Protein AF-A0A1B5L4J4-F1 (afdb_monomer_lite)

Structure (mmCIF, N/CA/C/O backbone):
data_AF-A0A1B5L4J4-F1
#
_entry.id   AF-A0A1B5L4J4-F1
#
loop_
_atom_site.group_PDB
_atom_site.id
_atom_site.type_symbol
_atom_site.label_atom_id
_atom_site.label_alt_id
_atom_site.label_comp_id
_atom_site.label_asym_id
_atom_site.label_entity_id
_atom_site.label_seq_id
_atom_site.pdbx_PDB_ins_code
_atom_site.Cartn_x
_atom_site.Cartn_y
_atom_site.Cartn_z
_atom_site.occupancy
_atom_site.B_iso_or_equiv
_atom_site.auth_seq_id
_atom_site.auth_comp_id
_atom_site.auth_asym_id
_atom_site.auth_atom_id
_atom_site.pdbx_PDB_model_num
ATOM 1 N N . MET A 1 1 ? -21.476 -90.215 16.318 1.00 42.16 1 MET A N 1
ATOM 2 C CA . MET A 1 1 ? -20.199 -89.570 15.937 1.00 42.16 1 MET A CA 1
ATOM 3 C C . MET A 1 1 ? -20.435 -88.854 14.615 1.00 42.16 1 MET A C 1
ATOM 5 O O . MET A 1 1 ? -20.435 -89.495 13.577 1.00 42.16 1 MET A O 1
ATOM 9 N N . SER A 1 2 ? -20.778 -87.567 14.663 1.00 37.69 2 SER A N 1
ATOM 10 C CA . SER A 1 2 ? -21.176 -86.754 13.504 1.00 37.69 2 SER A CA 1
ATOM 11 C C . SER A 1 2 ? -20.216 -85.573 13.379 1.00 37.69 2 SER A C 1
ATOM 13 O O . SER A 1 2 ? -20.280 -84.641 14.179 1.00 37.69 2 SER A O 1
ATOM 15 N N . ALA A 1 3 ? -19.297 -85.641 12.416 1.00 38.50 3 ALA A N 1
ATOM 16 C CA . ALA A 1 3 ? -18.352 -84.570 12.122 1.00 38.50 3 ALA A CA 1
ATOM 17 C C . ALA A 1 3 ? -19.004 -83.561 11.162 1.00 38.50 3 ALA A C 1
ATOM 19 O O . ALA A 1 3 ? -19.401 -83.921 10.057 1.00 38.50 3 ALA A O 1
ATOM 20 N N . GLN A 1 4 ? -19.133 -82.307 11.598 1.00 39.34 4 GLN A N 1
ATOM 21 C CA . GLN A 1 4 ? -19.583 -81.193 10.765 1.00 39.34 4 GLN A CA 1
ATOM 22 C C . GLN A 1 4 ? -18.367 -80.533 10.103 1.00 39.34 4 GLN A C 1
ATOM 24 O O . GLN A 1 4 ? -17.463 -80.055 10.787 1.00 39.34 4 GLN A O 1
ATOM 29 N N . PHE A 1 5 ? -18.348 -80.519 8.771 1.00 34.91 5 PHE A N 1
ATOM 30 C CA . PHE A 1 5 ? -17.375 -79.793 7.955 1.00 34.91 5 PHE A CA 1
ATOM 31 C C . PHE A 1 5 ? -17.760 -78.308 7.905 1.00 34.91 5 PHE A C 1
ATOM 33 O O . PHE A 1 5 ? -18.831 -77.965 7.409 1.00 34.91 5 PHE A O 1
ATOM 40 N N . TRP A 1 6 ? -16.886 -77.424 8.388 1.00 39.19 6 TRP A N 1
ATOM 41 C CA . TRP A 1 6 ? -17.027 -75.975 8.231 1.00 39.19 6 TRP A CA 1
ATOM 42 C C . TRP A 1 6 ? -16.099 -75.490 7.114 1.00 39.19 6 TRP A C 1
ATOM 44 O O . TRP A 1 6 ? -14.878 -75.602 7.217 1.00 39.19 6 TRP A O 1
ATOM 54 N N . ILE A 1 7 ? -16.679 -74.934 6.049 1.00 43.56 7 ILE A N 1
ATOM 55 C CA . ILE A 1 7 ? -15.952 -74.234 4.984 1.00 43.56 7 ILE A CA 1
ATOM 56 C C . ILE A 1 7 ? -15.629 -72.824 5.497 1.00 43.56 7 ILE A C 1
ATOM 58 O O . ILE A 1 7 ? -16.526 -72.010 5.703 1.00 43.56 7 ILE A O 1
ATOM 62 N N . ARG A 1 8 ? -14.345 -72.524 5.716 1.00 47.09 8 ARG A N 1
ATOM 63 C CA . ARG A 1 8 ? -13.860 -71.157 5.954 1.00 47.09 8 ARG A CA 1
ATOM 64 C C . ARG A 1 8 ? -13.562 -70.498 4.606 1.00 47.09 8 ARG A C 1
ATOM 66 O O . ARG A 1 8 ? -12.566 -70.827 3.972 1.00 47.09 8 ARG A O 1
ATOM 73 N N . PHE A 1 9 ? -14.408 -69.561 4.185 1.00 43.81 9 PHE A N 1
ATOM 74 C CA . PHE A 1 9 ? -14.074 -68.616 3.118 1.00 43.81 9 PHE A CA 1
ATOM 75 C C . PHE A 1 9 ? -13.067 -67.587 3.659 1.00 43.81 9 PHE A C 1
ATOM 77 O O . PHE A 1 9 ? -13.357 -66.957 4.680 1.00 43.81 9 PHE A O 1
ATOM 84 N N . PRO A 1 10 ? -11.896 -67.382 3.028 1.00 50.22 10 PRO A N 1
ATOM 85 C CA . PRO A 1 10 ? -11.010 -66.297 3.408 1.00 50.22 10 PRO A CA 1
ATOM 86 C C . PRO A 1 10 ? -11.590 -64.991 2.858 1.00 50.22 10 PRO A C 1
ATOM 88 O O . PRO A 1 10 ? -11.620 -64.752 1.653 1.00 50.22 10 PRO A O 1
ATOM 91 N N . PHE A 1 11 ? -12.089 -64.149 3.757 1.00 50.41 11 PHE A N 1
ATOM 92 C CA . PHE A 1 11 ? -12.519 -62.794 3.440 1.00 50.41 11 PHE A CA 1
ATOM 93 C C . PHE A 1 11 ? -11.257 -61.939 3.227 1.00 50.41 11 PHE A C 1
ATOM 95 O O . PHE A 1 11 ? -10.633 -61.478 4.182 1.00 50.41 11 PHE A O 1
ATOM 102 N N . CYS A 1 12 ? -10.827 -61.785 1.972 1.00 46.03 12 CYS A N 1
ATOM 103 C CA . CYS A 1 12 ? -9.773 -60.843 1.594 1.00 46.03 12 CYS A CA 1
ATOM 104 C C . CYS A 1 12 ? -10.299 -59.410 1.762 1.00 46.03 12 CYS A C 1
ATOM 106 O O . CYS A 1 12 ? -10.894 -58.842 0.849 1.00 46.03 12 CYS A O 1
ATOM 108 N N . LEU A 1 13 ? -10.069 -58.812 2.932 1.00 52.75 13 LEU A N 1
ATOM 109 C CA . LEU A 1 13 ? -10.132 -57.362 3.107 1.00 52.75 13 LEU A CA 1
ATOM 110 C C . LEU A 1 13 ? -8.940 -56.742 2.368 1.00 52.75 13 LEU A C 1
ATOM 112 O O . LEU A 1 13 ? -7.873 -56.533 2.940 1.00 52.75 13 LEU A O 1
ATOM 116 N N . LEU A 1 14 ? -9.118 -56.466 1.077 1.00 55.53 14 LEU A N 1
ATOM 117 C CA . LEU A 1 14 ? -8.284 -55.510 0.354 1.00 55.53 14 LEU A CA 1
ATOM 118 C C . LEU A 1 14 ? -8.593 -54.123 0.924 1.00 55.53 14 LEU A C 1
ATOM 120 O O . LEU A 1 14 ? -9.489 -53.425 0.456 1.00 55.53 14 LEU A O 1
ATOM 124 N N . GLY A 1 15 ? -7.886 -53.752 1.990 1.00 56.22 15 GLY A N 1
ATOM 125 C CA . GLY A 1 15 ? -7.877 -52.387 2.490 1.00 56.22 15 GLY A CA 1
ATOM 126 C C . GLY A 1 15 ? -7.277 -51.481 1.423 1.00 56.22 15 GLY A C 1
ATOM 127 O O . GLY A 1 15 ? -6.061 -51.436 1.252 1.00 56.22 15 GLY A O 1
ATOM 128 N N . THR A 1 16 ? -8.123 -50.774 0.680 1.00 63.53 16 THR A N 1
ATOM 129 C CA . THR A 1 16 ? -7.697 -49.648 -0.146 1.00 63.53 16 THR A CA 1
ATOM 130 C C . THR A 1 16 ? -7.177 -48.561 0.788 1.00 63.53 16 THR A C 1
ATOM 132 O O . THR A 1 16 ? -7.956 -47.810 1.372 1.00 63.53 16 THR A O 1
ATOM 135 N N . PHE A 1 17 ? -5.858 -48.492 0.961 1.00 60.94 17 PHE A N 1
ATOM 136 C CA . PHE A 1 17 ? -5.206 -47.314 1.517 1.00 60.94 17 PHE A CA 1
ATOM 137 C C . PHE A 1 17 ? -5.331 -46.190 0.489 1.00 60.94 17 PHE A C 1
ATOM 139 O O . PHE A 1 17 ? -4.537 -46.085 -0.444 1.00 60.94 17 PHE A O 1
ATOM 146 N N . THR A 1 18 ? -6.361 -45.362 0.631 1.00 62.81 18 THR A N 1
ATOM 147 C CA . THR A 1 18 ? -6.438 -44.081 -0.065 1.00 62.81 18 THR A CA 1
ATOM 148 C C . THR A 1 18 ? -5.317 -43.209 0.495 1.00 62.81 18 THR A C 1
ATOM 150 O O . THR A 1 18 ? -5.437 -42.648 1.582 1.00 62.81 18 THR A O 1
ATOM 153 N N . PHE A 1 19 ? -4.189 -43.129 -0.213 1.00 60.47 19 PHE A N 1
ATOM 154 C CA . PHE A 1 19 ? -3.188 -42.102 0.048 1.00 60.47 19 PHE A CA 1
ATOM 155 C C . PHE A 1 19 ? -3.831 -40.754 -0.276 1.00 60.47 19 PHE A C 1
ATOM 157 O O . PHE A 1 19 ? -3.934 -40.357 -1.435 1.00 60.47 19 PHE A O 1
ATOM 164 N N . LEU A 1 20 ? -4.321 -40.067 0.755 1.00 63.88 20 LEU A N 1
ATOM 165 C CA . LEU A 1 20 ? -4.700 -38.669 0.650 1.00 63.88 20 LEU A CA 1
ATOM 166 C C . LEU A 1 20 ? -3.393 -37.881 0.505 1.00 63.88 20 LEU A C 1
ATOM 168 O O . LEU A 1 20 ? -2.719 -37.587 1.491 1.00 63.88 20 LEU A O 1
ATOM 172 N N . SER A 1 21 ? -2.978 -37.609 -0.730 1.00 61.44 21 SER A N 1
ATOM 173 C CA . SER A 1 21 ? -1.871 -36.693 -0.984 1.00 61.44 21 SER A CA 1
ATOM 174 C C . SER A 1 21 ? -2.306 -35.301 -0.536 1.00 61.44 21 SER A C 1
ATOM 176 O O . SER A 1 21 ? -3.019 -34.602 -1.253 1.00 61.44 21 SER A O 1
ATOM 178 N N . LEU A 1 22 ? -1.892 -34.900 0.667 1.00 57.88 22 LEU A N 1
ATOM 179 C CA . LEU A 1 22 ? -1.893 -33.497 1.057 1.00 57.88 22 LEU A CA 1
ATOM 180 C C . LEU A 1 22 ? -0.873 -32.790 0.160 1.00 57.88 22 LEU A C 1
ATOM 182 O O . LEU A 1 22 ? 0.330 -32.816 0.410 1.00 57.88 22 LEU A O 1
ATOM 186 N N . VAL A 1 23 ? -1.357 -32.202 -0.932 1.00 62.38 23 VAL A N 1
ATOM 187 C CA . VAL A 1 23 ? -0.591 -31.210 -1.681 1.00 62.38 23 VAL A CA 1
ATOM 188 C C . VAL A 1 23 ? -0.584 -29.950 -0.826 1.00 62.38 23 VAL A C 1
ATOM 190 O O . VAL A 1 23 ? -1.508 -29.143 -0.869 1.00 62.38 23 VAL A O 1
ATOM 193 N N . SER A 1 24 ? 0.446 -29.805 0.002 1.00 63.34 24 SER A N 1
ATOM 194 C CA . SER A 1 24 ? 0.752 -28.524 0.627 1.00 63.34 24 SER A CA 1
ATOM 195 C C . SER A 1 24 ? 1.240 -27.586 -0.472 1.00 63.34 24 SER A C 1
ATOM 197 O O . SER A 1 24 ? 2.219 -27.892 -1.154 1.00 63.34 24 SER A O 1
ATOM 199 N N . SER A 1 25 ? 0.555 -26.459 -0.669 1.00 62.16 25 SER A N 1
ATOM 200 C CA . SER A 1 25 ? 1.053 -25.380 -1.523 1.00 62.16 25 SER A CA 1
ATOM 201 C C . SER A 1 25 ? 2.408 -24.929 -0.978 1.00 62.16 25 SER A C 1
ATOM 203 O O . SER A 1 25 ? 2.458 -24.298 0.076 1.00 62.16 25 SER A O 1
ATOM 205 N N . GLN A 1 26 ? 3.504 -25.273 -1.655 1.00 67.94 26 GLN A N 1
ATOM 206 C CA . GLN A 1 26 ? 4.813 -24.726 -1.309 1.00 67.94 26 GLN A CA 1
ATOM 207 C C . GLN A 1 26 ? 4.843 -23.259 -1.735 1.00 67.94 26 GLN A C 1
ATOM 209 O O . GLN A 1 26 ? 4.438 -22.919 -2.849 1.00 67.94 26 GLN A O 1
ATOM 214 N N . SER A 1 27 ? 5.270 -22.383 -0.830 1.00 72.56 27 SER A N 1
ATOM 215 C CA . SER A 1 27 ? 5.535 -20.986 -1.158 1.00 72.56 27 SER A CA 1
ATOM 216 C C . SER A 1 27 ? 6.645 -20.898 -2.202 1.00 72.56 27 SER A C 1
ATOM 218 O O . SER A 1 27 ? 7.530 -21.753 -2.257 1.00 72.56 27 SER A O 1
ATOM 220 N N . TYR A 1 28 ? 6.594 -19.864 -3.038 1.00 83.62 28 TYR A N 1
ATOM 221 C CA . TYR A 1 28 ? 7.650 -19.608 -4.012 1.00 83.62 28 TYR A CA 1
ATOM 222 C C . TYR A 1 28 ? 8.995 -19.420 -3.290 1.00 83.62 28 TYR A C 1
ATOM 224 O O . TYR A 1 28 ? 9.067 -18.696 -2.297 1.00 83.62 28 TYR A O 1
ATOM 232 N N . ASP A 1 29 ? 10.056 -20.058 -3.784 1.00 86.31 29 ASP A N 1
ATOM 233 C CA . ASP A 1 29 ? 11.408 -19.838 -3.272 1.00 86.31 29 ASP A CA 1
ATOM 234 C C . ASP A 1 29 ? 11.958 -18.517 -3.823 1.00 86.31 29 ASP A C 1
ATOM 236 O O . ASP A 1 29 ? 12.378 -18.411 -4.976 1.00 86.31 29 ASP A O 1
ATOM 240 N N . PHE A 1 30 ? 11.933 -17.482 -2.986 1.00 83.12 30 PHE A N 1
ATOM 241 C CA . PHE A 1 30 ? 12.428 -16.151 -3.333 1.00 83.12 30 PHE A CA 1
ATOM 242 C C . PHE A 1 30 ? 13.963 -16.049 -3.318 1.00 83.12 30 PHE A C 1
ATOM 244 O O . PHE A 1 30 ? 14.506 -14.974 -3.586 1.00 83.12 30 PHE A O 1
ATOM 251 N N . GLY A 1 31 ? 14.674 -17.125 -2.958 1.00 83.50 31 GLY A N 1
ATOM 252 C CA . GLY A 1 31 ? 16.122 -17.123 -2.759 1.00 83.50 31 GLY A CA 1
ATOM 253 C C . GLY A 1 31 ? 16.574 -16.291 -1.552 1.00 83.50 31 GLY A C 1
ATOM 254 O O . GLY A 1 31 ? 17.746 -15.928 -1.464 1.00 83.50 31 GLY A O 1
ATOM 255 N N . ILE A 1 32 ? 15.643 -15.939 -0.656 1.00 79.06 32 ILE A N 1
ATOM 256 C CA . ILE A 1 32 ? 15.860 -15.239 0.618 1.00 79.06 32 ILE A CA 1
ATOM 257 C C . ILE A 1 32 ? 14.790 -15.590 1.644 1.00 79.06 32 ILE A C 1
ATOM 259 O O . ILE A 1 32 ? 13.679 -15.976 1.285 1.00 79.06 32 ILE A O 1
ATOM 263 N N . ASP A 1 33 ? 15.109 -15.338 2.916 1.00 79.50 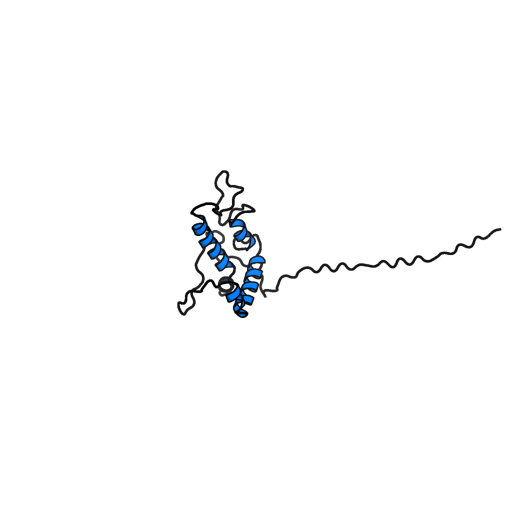33 ASP A N 1
ATOM 264 C CA . ASP A 1 33 ? 14.124 -15.256 3.992 1.00 79.50 33 ASP A CA 1
ATOM 265 C C . ASP A 1 33 ? 13.213 -14.030 3.785 1.00 79.50 33 ASP A C 1
ATOM 267 O O . ASP A 1 33 ? 13.469 -12.929 4.276 1.00 79.50 33 ASP A O 1
ATOM 271 N N . ALA A 1 34 ? 12.160 -14.222 2.988 1.00 78.00 34 ALA A N 1
ATOM 272 C CA . ALA A 1 34 ? 11.150 -13.203 2.728 1.00 78.00 34 ALA A CA 1
ATOM 273 C C . ALA A 1 34 ? 10.224 -12.957 3.938 1.00 78.00 34 ALA A C 1
ATOM 275 O O . ALA A 1 34 ? 9.588 -11.905 4.006 1.00 78.00 34 ALA A O 1
ATOM 276 N N . SER A 1 35 ? 10.170 -13.886 4.901 1.00 77.44 35 SER A N 1
ATOM 277 C CA . SER A 1 35 ? 9.405 -13.721 6.145 1.00 77.44 35 SER A CA 1
ATOM 278 C C . SER A 1 35 ? 10.001 -12.617 7.020 1.00 77.44 35 SER A C 1
ATOM 280 O O . SER A 1 35 ? 9.263 -11.766 7.510 1.00 77.44 35 SER A O 1
ATOM 282 N N . ASN A 1 36 ? 11.333 -12.542 7.115 1.00 70.19 36 ASN A N 1
ATOM 283 C CA . ASN A 1 36 ? 12.047 -11.538 7.911 1.00 70.19 36 ASN A CA 1
ATOM 284 C C . ASN A 1 36 ? 12.538 -10.329 7.095 1.00 70.19 36 ASN A C 1
ATOM 286 O O . ASN A 1 36 ? 13.635 -9.810 7.316 1.00 70.19 36 ASN A O 1
ATOM 290 N N . LEU A 1 37 ? 11.725 -9.818 6.164 1.00 67.75 37 LEU A N 1
ATOM 291 C CA . LEU A 1 37 ? 12.001 -8.551 5.469 1.00 67.75 37 LEU A CA 1
ATOM 292 C C . LEU A 1 37 ? 11.736 -7.343 6.388 1.00 67.75 37 LEU A C 1
ATOM 294 O O . LEU A 1 37 ? 10.835 -6.538 6.146 1.00 67.75 37 LEU A O 1
ATOM 298 N N . GLY A 1 38 ? 12.506 -7.232 7.469 1.00 61.66 38 GLY A N 1
ATOM 299 C CA . GLY A 1 38 ? 12.401 -6.156 8.450 1.00 61.66 38 GLY A CA 1
ATOM 300 C C . GLY A 1 38 ? 12.873 -4.797 7.924 1.00 61.66 38 GLY A C 1
ATOM 301 O O . GLY A 1 38 ? 13.667 -4.692 6.982 1.00 61.66 38 GLY A O 1
ATOM 302 N N . ARG A 1 39 ? 12.388 -3.730 8.565 1.00 62.06 39 ARG A N 1
ATOM 303 C CA . ARG A 1 39 ? 12.943 -2.379 8.425 1.00 62.06 39 ARG A CA 1
ATOM 304 C C . ARG A 1 39 ? 14.362 -2.374 9.013 1.00 62.06 39 ARG A C 1
ATOM 306 O O . ARG A 1 39 ? 14.561 -2.891 10.105 1.00 62.06 39 ARG A O 1
ATOM 313 N N . ARG A 1 40 ? 15.336 -1.805 8.292 1.00 58.78 40 ARG A N 1
ATOM 314 C CA . ARG A 1 40 ? 16.721 -1.645 8.784 1.00 58.78 40 ARG A CA 1
ATOM 315 C C . ARG A 1 40 ? 16.847 -0.566 9.870 1.00 58.78 40 ARG A C 1
ATOM 317 O O . ARG A 1 40 ? 17.796 -0.608 10.644 1.00 58.78 40 ARG A O 1
ATOM 324 N N . ASP A 1 41 ? 15.911 0.380 9.902 1.00 56.16 41 ASP A N 1
ATOM 325 C CA . ASP A 1 41 ? 15.904 1.505 10.840 1.00 56.16 41 ASP A CA 1
ATOM 326 C C . ASP A 1 41 ? 15.528 1.078 12.267 1.00 56.16 41 ASP A C 1
ATOM 328 O O . ASP A 1 41 ? 14.892 0.045 12.494 1.00 56.16 41 ASP A O 1
ATOM 332 N N . ASP A 1 42 ? 15.889 1.931 13.223 1.00 61.53 42 ASP A N 1
ATOM 333 C CA . ASP A 1 42 ? 15.595 1.826 14.647 1.00 61.53 42 ASP A CA 1
ATOM 334 C C . ASP A 1 42 ? 14.141 1.418 14.906 1.00 61.53 42 ASP A C 1
ATOM 336 O O . ASP A 1 42 ? 13.203 2.125 14.553 1.00 61.53 42 ASP A O 1
ATOM 340 N N . ALA A 1 43 ? 13.926 0.269 15.550 1.00 61.84 43 ALA A N 1
ATOM 341 C CA . ALA A 1 43 ? 12.591 -0.295 15.784 1.00 61.84 43 ALA A CA 1
ATOM 342 C C . ALA A 1 43 ? 11.614 0.662 16.512 1.00 61.84 43 ALA A C 1
ATOM 344 O O . ALA A 1 43 ? 10.407 0.446 16.469 1.00 61.84 43 ALA A O 1
ATOM 345 N N . GLY A 1 44 ? 12.126 1.724 17.148 1.00 66.31 44 GLY A N 1
ATOM 346 C CA . GLY A 1 44 ? 11.347 2.757 17.831 1.00 66.31 44 GLY A CA 1
ATOM 347 C C . GLY A 1 44 ? 10.979 3.995 17.000 1.00 66.31 44 GLY A C 1
ATOM 348 O O . GLY A 1 44 ? 10.118 4.752 17.445 1.00 66.31 44 GLY A O 1
ATOM 349 N N . ALA A 1 45 ? 11.578 4.239 15.825 1.00 79.75 45 ALA A N 1
ATOM 350 C CA . ALA A 1 45 ? 11.198 5.404 15.020 1.00 79.75 45 ALA A CA 1
ATOM 351 C C . ALA A 1 45 ? 9.845 5.211 14.330 1.00 79.75 45 ALA A C 1
ATOM 353 O O . ALA A 1 45 ? 9.539 4.108 13.866 1.00 79.75 45 ALA A O 1
ATOM 354 N N . PRO A 1 46 ? 9.078 6.291 14.114 1.00 83.94 46 PRO A N 1
ATOM 355 C CA . PRO A 1 46 ? 7.896 6.238 13.268 1.00 83.94 46 PRO A CA 1
ATOM 356 C C . PRO A 1 46 ? 8.222 5.746 11.852 1.00 83.94 46 PRO A C 1
ATOM 358 O O . PRO A 1 46 ? 9.221 6.133 11.245 1.00 83.94 46 PRO A O 1
ATOM 361 N N . ILE A 1 47 ? 7.359 4.903 11.297 1.00 87.06 47 ILE A N 1
ATOM 362 C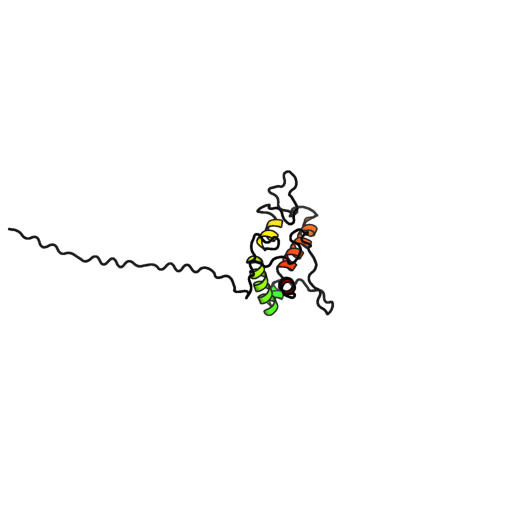 CA . ILE A 1 47 ? 7.378 4.530 9.883 1.00 87.06 47 ILE A CA 1
ATOM 363 C C . ILE A 1 47 ? 6.960 5.751 9.060 1.00 87.06 47 ILE A C 1
ATOM 365 O O . ILE A 1 47 ? 5.857 6.276 9.224 1.00 87.06 47 ILE A O 1
ATOM 369 N N . VAL A 1 48 ? 7.837 6.190 8.157 1.00 86.12 48 VAL A N 1
ATOM 370 C CA . VAL A 1 48 ? 7.596 7.332 7.269 1.00 86.12 48 VAL A CA 1
ATOM 371 C C . VAL A 1 48 ? 7.253 6.833 5.869 1.00 86.12 48 VAL A C 1
ATOM 373 O O . VAL A 1 48 ? 8.021 6.102 5.247 1.00 86.12 48 VAL A O 1
ATOM 376 N N . VAL A 1 49 ? 6.104 7.262 5.345 1.00 86.88 49 VAL A N 1
ATOM 377 C CA . VAL A 1 49 ? 5.697 6.963 3.966 1.00 86.88 49 VAL A CA 1
ATOM 378 C C . VAL A 1 49 ? 6.385 7.942 3.017 1.00 86.88 49 VAL A C 1
ATOM 380 O O . VAL A 1 49 ? 5.992 9.103 2.907 1.00 86.88 49 VAL A O 1
ATOM 383 N N . GLY A 1 50 ? 7.444 7.474 2.358 1.00 82.56 50 GLY A N 1
ATOM 384 C CA . GLY A 1 50 ? 8.227 8.246 1.395 1.00 82.56 50 GLY A CA 1
ATOM 385 C C . GLY A 1 50 ? 7.795 8.061 -0.062 1.00 82.56 50 GLY A C 1
ATOM 386 O O . GLY A 1 50 ? 6.834 7.362 -0.381 1.00 82.56 50 GLY A O 1
ATOM 387 N N . ARG A 1 51 ? 8.549 8.690 -0.970 1.00 78.50 51 ARG A N 1
ATOM 388 C CA . ARG A 1 51 ? 8.444 8.457 -2.420 1.00 78.50 51 ARG A CA 1
ATOM 389 C C . ARG A 1 51 ? 9.300 7.263 -2.844 1.00 78.50 51 ARG A C 1
ATOM 391 O O . ARG A 1 51 ? 10.334 7.000 -2.232 1.00 78.50 51 ARG A O 1
ATOM 398 N N . LEU A 1 52 ? 8.935 6.626 -3.956 1.00 80.31 52 LEU A N 1
ATOM 399 C CA . LEU A 1 52 ? 9.832 5.694 -4.637 1.00 80.31 52 LEU A CA 1
ATOM 400 C C . LEU A 1 52 ? 11.115 6.402 -5.123 1.00 80.31 52 LEU A C 1
ATOM 402 O O . LEU A 1 52 ? 11.073 7.601 -5.430 1.00 80.31 52 LEU A O 1
ATOM 406 N N . PRO A 1 53 ? 12.247 5.678 -5.232 1.00 77.31 53 PRO A N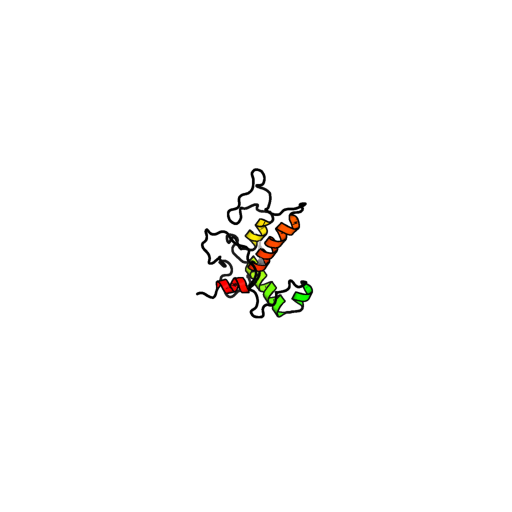 1
ATOM 407 C CA . PRO A 1 53 ? 13.465 6.205 -5.836 1.00 77.31 53 PRO A CA 1
ATOM 408 C C . PRO A 1 53 ? 13.198 6.723 -7.253 1.00 77.31 53 PRO A C 1
ATOM 410 O O . PRO A 1 53 ? 12.520 6.070 -8.047 1.00 77.31 53 PRO A O 1
ATOM 413 N N . VAL A 1 54 ? 13.734 7.901 -7.569 1.00 80.31 54 VAL A N 1
ATOM 414 C CA . VAL A 1 54 ? 13.614 8.489 -8.908 1.00 80.31 54 VAL A CA 1
ATOM 415 C C . VAL A 1 54 ? 14.722 7.903 -9.789 1.00 80.31 54 VAL A C 1
ATOM 417 O O . VAL A 1 54 ? 15.877 7.889 -9.358 1.00 80.31 54 VAL A O 1
ATOM 420 N N . PRO A 1 55 ? 14.408 7.423 -11.004 1.00 80.75 55 PRO A N 1
ATOM 421 C CA . PRO A 1 55 ? 15.420 7.005 -11.966 1.00 80.75 55 PRO A CA 1
ATOM 422 C C . PRO A 1 55 ? 16.460 8.107 -12.230 1.00 80.75 55 PRO A C 1
ATOM 424 O O . PRO A 1 55 ? 16.137 9.295 -12.234 1.00 80.75 55 PRO A O 1
ATOM 427 N N . SER A 1 56 ? 17.706 7.722 -12.517 1.00 84.88 56 SER A N 1
ATOM 428 C CA . SER A 1 56 ? 18.819 8.660 -12.760 1.00 84.88 56 SER A CA 1
ATOM 429 C C . SER A 1 56 ? 18.575 9.635 -13.918 1.00 84.88 56 SER A C 1
ATOM 431 O O . SER A 1 56 ? 19.150 10.718 -13.947 1.00 84.88 56 SER A O 1
ATOM 433 N N . ASN A 1 57 ? 17.696 9.275 -14.854 1.00 87.31 57 ASN A N 1
ATOM 434 C CA . ASN A 1 57 ? 17.300 10.113 -15.984 1.00 87.31 57 ASN A CA 1
ATOM 435 C C . ASN A 1 57 ? 16.250 11.189 -15.630 1.00 87.31 57 ASN A C 1
ATOM 437 O O . ASN A 1 57 ? 15.779 11.887 -16.524 1.00 87.31 57 ASN A O 1
ATOM 441 N N . GLY A 1 58 ? 15.842 11.302 -14.361 1.00 83.94 58 GLY A N 1
ATOM 442 C CA . GLY A 1 58 ? 14.876 12.300 -13.894 1.00 83.94 58 GLY A CA 1
ATOM 443 C C . GLY A 1 58 ? 13.429 12.054 -14.331 1.00 83.94 58 GLY A C 1
ATOM 444 O O . GLY A 1 58 ? 12.566 12.890 -14.066 1.00 83.94 58 GLY A O 1
ATOM 445 N N . SER A 1 59 ? 13.138 10.927 -14.988 1.00 86.62 59 SER A N 1
ATOM 446 C CA . SER A 1 59 ? 11.769 10.571 -15.365 1.00 86.62 59 SER A CA 1
ATOM 447 C C . SER A 1 59 ? 10.916 10.250 -14.136 1.00 86.62 59 SER A C 1
ATOM 449 O O . SER A 1 59 ? 11.403 9.720 -13.138 1.00 86.62 59 SER A O 1
ATOM 451 N N . LEU A 1 60 ? 9.621 10.563 -14.207 1.00 83.25 60 LEU A N 1
ATOM 452 C CA . LEU A 1 60 ? 8.657 10.174 -13.181 1.00 83.25 60 LEU A CA 1
ATOM 453 C C . LEU A 1 60 ? 8.014 8.838 -13.577 1.00 83.25 60 LEU A C 1
ATOM 455 O O . LEU A 1 60 ? 7.388 8.769 -14.639 1.00 83.25 60 LEU A O 1
ATOM 459 N N . PRO A 1 61 ? 8.133 7.781 -12.752 1.00 84.25 61 PRO A N 1
ATOM 460 C CA . PRO A 1 61 ? 7.455 6.520 -13.014 1.00 84.25 61 PRO A CA 1
ATOM 461 C C . PRO A 1 61 ? 5.938 6.712 -13.098 1.00 84.25 61 PRO A C 1
ATOM 463 O O . PRO A 1 61 ? 5.327 7.342 -12.234 1.00 84.25 61 PRO A O 1
ATOM 466 N N . LEU A 1 62 ? 5.324 6.146 -14.137 1.00 89.19 62 LEU A N 1
ATOM 467 C CA . LEU A 1 62 ? 3.878 6.202 -14.332 1.00 89.19 62 LEU A CA 1
ATOM 468 C C . LEU A 1 62 ? 3.184 5.000 -13.682 1.00 89.19 62 LEU A C 1
ATOM 470 O O . LEU A 1 62 ? 3.616 3.847 -13.833 1.00 89.19 62 LEU A O 1
ATOM 474 N N . ARG A 1 63 ? 2.049 5.277 -13.030 1.00 91.75 63 ARG A N 1
ATOM 475 C CA . ARG A 1 63 ? 1.061 4.265 -12.639 1.00 91.75 63 ARG A CA 1
ATOM 476 C C . ARG A 1 63 ? 0.264 3.875 -13.876 1.00 91.75 63 ARG A C 1
ATOM 478 O O . ARG A 1 63 ? -0.652 4.589 -14.277 1.00 91.75 63 ARG A O 1
ATOM 485 N N . LEU A 1 64 ? 0.685 2.787 -14.513 1.00 94.12 64 LEU A N 1
ATOM 486 C CA . LEU A 1 64 ? 0.030 2.269 -15.708 1.00 94.12 64 LEU A CA 1
ATOM 487 C C . LEU A 1 64 ? -1.322 1.649 -15.366 1.00 94.12 64 LEU A C 1
ATOM 489 O O . LEU A 1 64 ? -1.551 1.175 -14.252 1.00 94.12 64 LEU A O 1
ATOM 493 N N . GLU A 1 65 ? -2.194 1.598 -16.365 1.00 96.25 65 GLU A N 1
ATOM 494 C CA . GLU A 1 65 ? -3.352 0.720 -16.314 1.00 96.25 65 GLU A CA 1
ATOM 495 C C . GLU A 1 65 ? -2.880 -0.750 -16.265 1.00 96.25 65 GLU A C 1
ATOM 497 O O . GLU A 1 65 ? -1.863 -1.116 -16.855 1.00 96.25 65 GLU A O 1
ATOM 502 N N . VAL A 1 66 ? -3.578 -1.604 -15.510 1.00 95.56 66 VAL A N 1
ATOM 503 C CA . VAL A 1 66 ? -3.084 -2.954 -15.182 1.00 95.56 66 VAL A CA 1
ATOM 504 C C . VAL A 1 66 ? -2.947 -3.877 -16.400 1.00 95.56 66 VAL A C 1
ATOM 506 O O . VAL A 1 66 ? -2.018 -4.680 -16.445 1.00 95.56 66 VAL A O 1
ATOM 509 N N . ARG A 1 67 ? -3.819 -3.764 -17.412 1.00 97.06 67 ARG A N 1
ATOM 510 C CA . ARG A 1 67 ? -3.708 -4.532 -18.663 1.00 97.06 67 ARG A CA 1
ATOM 511 C C . ARG A 1 67 ? -2.536 -4.027 -19.499 1.00 97.06 67 ARG A C 1
ATOM 513 O O . ARG A 1 67 ? -1.789 -4.855 -19.998 1.00 97.06 67 ARG A O 1
ATOM 520 N N . GLN A 1 68 ? -2.303 -2.715 -19.550 1.00 97.19 68 GLN A N 1
ATOM 521 C CA . GLN A 1 68 ? -1.096 -2.156 -20.174 1.00 97.19 68 GLN A CA 1
ATOM 522 C C . GLN A 1 68 ? 0.184 -2.632 -19.474 1.00 97.19 68 GLN A C 1
ATOM 524 O O . GLN A 1 68 ? 1.163 -2.958 -20.135 1.00 97.19 68 GLN A O 1
ATOM 529 N N . MET A 1 69 ? 0.185 -2.700 -18.138 1.00 95.12 69 MET A N 1
ATOM 530 C CA . MET A 1 69 ? 1.320 -3.234 -17.378 1.00 95.12 69 MET A CA 1
ATOM 531 C C . MET A 1 69 ? 1.556 -4.719 -17.666 1.00 95.12 69 MET A C 1
ATOM 533 O O . MET A 1 69 ? 2.703 -5.137 -17.765 1.00 95.12 69 MET A O 1
ATOM 537 N N . ARG A 1 70 ? 0.482 -5.504 -17.795 1.00 96.31 70 ARG A N 1
ATOM 538 C CA . ARG A 1 70 ? 0.537 -6.937 -18.106 1.00 96.31 70 ARG A CA 1
ATOM 539 C C . ARG A 1 70 ? 1.137 -7.220 -19.484 1.00 96.31 70 ARG A C 1
ATOM 541 O O . ARG A 1 70 ? 1.775 -8.254 -19.660 1.00 96.31 70 ARG A O 1
ATOM 548 N N . ASP A 1 71 ? 0.925 -6.330 -20.449 1.00 97.44 71 ASP A N 1
ATOM 549 C CA . ASP A 1 71 ? 1.447 -6.503 -21.807 1.00 97.44 71 ASP A CA 1
ATOM 550 C C . ASP A 1 71 ? 2.994 -6.410 -21.849 1.00 97.44 71 ASP A C 1
ATOM 552 O O . ASP A 1 71 ? 3.625 -6.981 -22.739 1.00 97.44 71 ASP A O 1
ATOM 556 N N . ASP A 1 72 ? 3.623 -5.783 -20.844 1.00 96.19 72 ASP A N 1
ATOM 557 C CA . ASP A 1 72 ? 5.057 -5.915 -20.552 1.00 96.19 72 ASP A CA 1
ATOM 558 C C . ASP A 1 72 ? 5.294 -7.118 -19.625 1.00 96.19 72 ASP A C 1
ATOM 560 O O . ASP A 1 72 ? 5.153 -7.040 -18.401 1.00 96.19 72 ASP A O 1
ATOM 564 N N . ARG A 1 73 ? 5.690 -8.250 -20.219 1.00 95.81 73 ARG A N 1
ATOM 565 C CA . ARG A 1 73 ? 5.883 -9.514 -19.496 1.00 95.81 73 ARG A CA 1
ATOM 566 C C . ARG A 1 73 ? 6.892 -9.403 -18.350 1.00 95.81 73 ARG A C 1
ATOM 568 O O . ARG A 1 73 ? 6.670 -9.979 -17.293 1.00 95.81 73 ARG A O 1
ATOM 575 N N . TYR A 1 74 ? 7.974 -8.650 -18.536 1.00 93.50 74 TYR A N 1
ATOM 576 C CA . TYR A 1 74 ? 9.000 -8.511 -17.505 1.00 93.50 74 TYR A CA 1
ATOM 577 C C . TYR A 1 74 ? 8.467 -7.725 -16.305 1.00 93.50 74 TYR A C 1
ATOM 579 O O . TYR A 1 74 ? 8.616 -8.145 -15.156 1.00 93.50 74 TYR A O 1
ATOM 587 N N . ARG A 1 75 ? 7.787 -6.603 -16.566 1.00 91.38 75 ARG A N 1
ATOM 588 C CA . ARG A 1 75 ? 7.162 -5.802 -15.508 1.00 91.38 75 ARG A CA 1
ATOM 589 C C . ARG A 1 75 ? 6.055 -6.572 -14.789 1.00 91.38 75 ARG A C 1
ATOM 591 O O . ARG A 1 75 ? 5.931 -6.447 -13.572 1.00 91.38 75 ARG A O 1
ATOM 598 N N . TRP A 1 76 ? 5.275 -7.363 -15.521 1.00 94.62 76 TRP A N 1
ATOM 599 C CA . TRP A 1 76 ? 4.228 -8.206 -14.955 1.00 94.62 76 TRP A CA 1
ATOM 600 C C . TRP A 1 76 ? 4.788 -9.289 -14.030 1.00 94.62 76 TRP A C 1
ATOM 602 O O . TRP A 1 76 ? 4.341 -9.401 -12.889 1.00 94.62 76 TRP A O 1
ATOM 612 N N . ASP A 1 77 ? 5.799 -10.031 -14.482 1.00 93.88 77 ASP A N 1
ATOM 613 C CA . ASP A 1 77 ? 6.420 -11.100 -13.695 1.00 93.88 77 ASP A CA 1
ATOM 614 C C . ASP A 1 77 ? 7.036 -10.539 -12.400 1.00 93.88 77 ASP A C 1
ATOM 616 O O . ASP A 1 77 ? 6.824 -11.091 -11.319 1.00 93.88 77 ASP A O 1
ATOM 620 N N . LEU A 1 78 ? 7.707 -9.381 -12.472 1.00 91.12 78 LEU A N 1
ATOM 621 C CA . LEU A 1 78 ? 8.223 -8.685 -11.287 1.00 91.12 78 LEU A CA 1
ATOM 622 C C . LEU A 1 78 ? 7.121 -8.210 -10.337 1.00 91.12 78 LEU A C 1
ATOM 624 O O . LEU A 1 78 ? 7.296 -8.285 -9.121 1.00 91.12 78 LEU A O 1
ATOM 628 N N . PHE A 1 79 ? 6.003 -7.712 -10.868 1.00 91.50 79 PHE A N 1
ATOM 629 C CA . PHE A 1 79 ? 4.867 -7.293 -10.051 1.00 91.50 79 PHE A CA 1
ATOM 630 C C . PHE A 1 79 ? 4.274 -8.475 -9.276 1.00 91.50 79 PHE A C 1
ATOM 632 O O . PHE A 1 79 ? 4.081 -8.371 -8.066 1.00 91.50 79 PHE A O 1
ATOM 639 N N . ILE A 1 80 ? 4.041 -9.609 -9.944 1.00 93.00 80 ILE A N 1
ATOM 640 C CA . ILE A 1 80 ? 3.523 -10.821 -9.297 1.00 93.00 80 ILE A CA 1
ATOM 641 C C . ILE A 1 80 ? 4.513 -11.352 -8.257 1.00 93.00 80 ILE A C 1
ATOM 643 O O . ILE A 1 80 ? 4.105 -11.679 -7.142 1.00 93.00 80 ILE A O 1
ATOM 647 N N . LEU A 1 81 ? 5.807 -11.395 -8.586 1.00 90.88 81 LEU A N 1
ATOM 648 C CA . LEU A 1 81 ? 6.838 -11.870 -7.667 1.00 90.88 81 LEU A CA 1
ATOM 649 C C . LEU A 1 81 ? 6.924 -10.994 -6.411 1.00 90.88 81 LEU A C 1
ATOM 651 O O . LEU A 1 81 ? 6.897 -11.513 -5.298 1.00 90.88 81 LEU A O 1
ATOM 655 N N . ALA A 1 82 ? 6.973 -9.670 -6.571 1.00 89.31 82 ALA A N 1
ATOM 656 C CA . ALA A 1 82 ? 7.068 -8.757 -5.437 1.00 89.31 82 ALA A CA 1
ATOM 657 C C . ALA A 1 82 ? 5.794 -8.726 -4.586 1.00 89.31 82 ALA A C 1
ATOM 659 O O . ALA A 1 82 ? 5.889 -8.641 -3.362 1.00 89.31 82 ALA A O 1
ATOM 660 N N . LEU A 1 83 ? 4.614 -8.838 -5.207 1.00 91.56 83 LEU A N 1
ATOM 661 C CA . LEU A 1 83 ? 3.351 -8.963 -4.483 1.00 91.56 83 LEU A CA 1
ATOM 662 C C . LEU A 1 83 ? 3.302 -10.264 -3.670 1.00 91.56 83 LEU A C 1
ATOM 664 O O . LEU A 1 83 ? 2.916 -10.234 -2.505 1.00 91.56 83 LEU A O 1
ATOM 668 N N . SER A 1 84 ? 3.753 -11.377 -4.257 1.00 91.81 84 SER A N 1
ATOM 669 C CA . SER A 1 84 ? 3.871 -12.669 -3.571 1.00 91.81 84 SER A CA 1
ATOM 670 C C . SER A 1 84 ? 4.813 -12.579 -2.364 1.00 91.81 84 SER A C 1
ATOM 672 O O . SER A 1 84 ? 4.444 -12.977 -1.262 1.00 91.81 84 SER A O 1
ATOM 674 N N . MET A 1 85 ? 5.985 -11.953 -2.524 1.00 89.44 85 MET A N 1
ATOM 675 C CA . MET A 1 85 ? 6.916 -11.692 -1.415 1.00 89.44 85 MET A CA 1
ATOM 676 C C . MET A 1 85 ? 6.295 -10.829 -0.316 1.00 89.44 85 MET A C 1
ATOM 678 O O . MET A 1 85 ? 6.455 -11.114 0.866 1.00 89.44 85 MET A O 1
ATOM 682 N N . PHE A 1 86 ? 5.590 -9.764 -0.698 1.00 90.06 86 PHE A N 1
ATOM 683 C CA . PHE A 1 86 ? 4.949 -8.844 0.239 1.00 90.06 86 PHE A CA 1
ATOM 684 C C . PHE A 1 86 ? 3.848 -9.536 1.060 1.00 90.06 86 PHE A C 1
ATOM 686 O O . PHE A 1 86 ? 3.716 -9.273 2.255 1.00 90.06 86 PHE A O 1
ATOM 693 N N . GLN A 1 87 ? 3.103 -10.457 0.442 1.00 91.50 87 GLN A N 1
ATOM 694 C CA . GLN A 1 87 ? 2.093 -11.290 1.103 1.00 91.50 87 GLN A CA 1
ATOM 695 C C . GLN A 1 87 ? 2.686 -12.405 1.971 1.00 91.50 87 GLN A C 1
ATOM 697 O O . GLN A 1 87 ? 2.043 -12.818 2.930 1.00 91.50 87 GLN A O 1
ATOM 702 N N . TYR A 1 88 ? 3.890 -12.882 1.647 1.00 90.31 88 TYR A N 1
ATOM 703 C CA . TYR A 1 88 ? 4.595 -13.919 2.406 1.00 90.31 88 TYR A CA 1
ATOM 704 C C . TYR A 1 88 ? 5.260 -13.397 3.692 1.00 90.31 88 TYR A C 1
ATOM 706 O O . TYR A 1 88 ? 5.595 -14.185 4.572 1.00 90.31 88 TYR A O 1
ATOM 714 N N . ALA A 1 89 ? 5.475 -12.083 3.801 1.00 87.75 89 ALA A N 1
ATOM 715 C CA . ALA A 1 89 ? 6.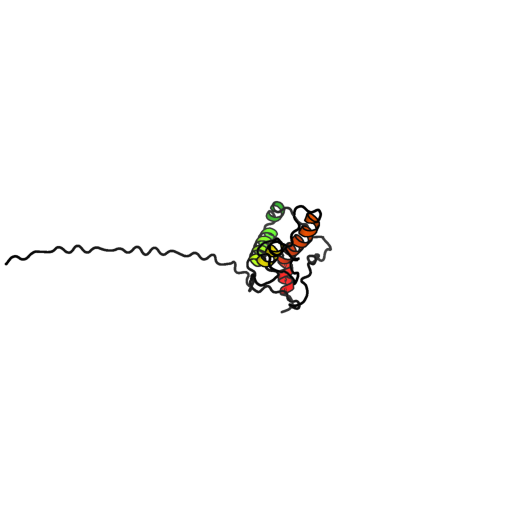097 -11.473 4.971 1.00 87.75 89 ALA A CA 1
ATOM 716 C C . ALA A 1 89 ? 5.358 -11.825 6.277 1.00 87.75 89 ALA A C 1
ATOM 718 O O . ALA A 1 89 ? 4.129 -11.903 6.307 1.00 87.75 89 ALA A O 1
ATOM 719 N N . ASP A 1 90 ? 6.130 -11.985 7.352 1.00 89.00 90 ASP A N 1
ATOM 720 C CA . ASP A 1 90 ? 5.638 -12.297 8.694 1.00 89.00 90 ASP A CA 1
ATOM 721 C C . ASP A 1 90 ? 4.594 -11.263 9.168 1.00 89.00 90 ASP A C 1
ATOM 723 O O . ASP A 1 90 ? 4.745 -10.061 8.932 1.00 89.00 90 ASP A O 1
ATOM 727 N N . GLN A 1 91 ? 3.503 -11.713 9.795 1.00 91.69 91 GLN A N 1
ATOM 728 C CA . GLN A 1 91 ? 2.367 -10.842 10.121 1.00 91.69 91 GLN A CA 1
ATOM 729 C C . GLN A 1 91 ? 2.680 -9.886 11.274 1.00 91.69 91 GLN A C 1
ATOM 731 O O . GLN A 1 91 ? 2.001 -8.873 11.433 1.00 91.69 91 GLN A O 1
ATOM 736 N N . GLU A 1 92 ? 3.698 -10.176 12.073 1.00 88.81 92 GLU A N 1
ATOM 737 C CA . GLU A 1 92 ? 4.184 -9.367 13.175 1.00 88.81 92 GLU A CA 1
ATOM 738 C C . GLU A 1 92 ? 5.052 -8.210 12.657 1.00 88.81 92 GLU A C 1
ATOM 740 O O . GLU A 1 92 ? 5.217 -7.197 13.340 1.00 88.81 92 GLU A O 1
ATOM 745 N N . ASN A 1 93 ? 5.543 -8.294 11.415 1.00 87.88 93 ASN A N 1
ATOM 746 C CA . AS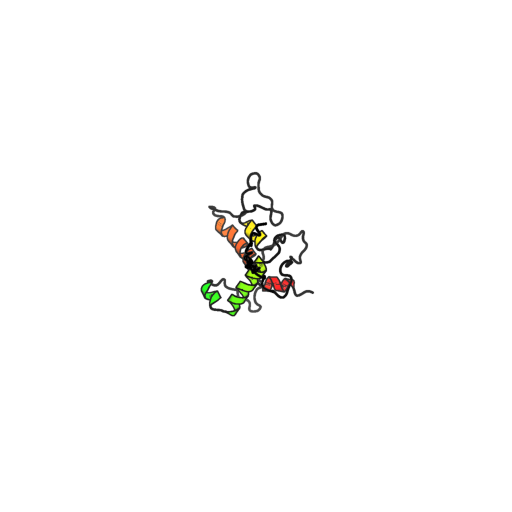N A 1 93 ? 6.212 -7.179 10.758 1.00 87.88 93 ASN A CA 1
ATOM 747 C C . ASN A 1 93 ? 5.200 -6.060 10.440 1.00 87.88 93 ASN A C 1
ATOM 749 O O . ASN A 1 93 ? 4.293 -6.279 9.631 1.00 87.88 93 ASN A O 1
ATOM 753 N N . PRO A 1 94 ? 5.367 -4.831 10.974 1.00 88.25 94 PRO A N 1
ATOM 754 C CA . PRO A 1 94 ? 4.433 -3.719 10.758 1.00 88.25 94 PRO A CA 1
ATOM 755 C C . PRO A 1 94 ? 4.318 -3.279 9.290 1.00 88.25 94 PRO A C 1
ATOM 757 O O . PRO A 1 94 ? 3.365 -2.592 8.928 1.00 88.25 94 PRO A O 1
ATOM 760 N N . LEU A 1 95 ? 5.271 -3.658 8.436 1.00 89.69 95 LEU A N 1
ATOM 761 C CA . LEU A 1 95 ? 5.258 -3.394 6.997 1.00 89.69 95 LEU A CA 1
ATOM 762 C C . LEU A 1 95 ? 4.807 -4.600 6.161 1.00 89.69 95 LEU A C 1
ATOM 764 O O . LEU A 1 95 ? 4.924 -4.556 4.939 1.00 89.69 95 LEU A O 1
ATOM 768 N N . SER A 1 96 ? 4.311 -5.671 6.783 1.00 91.19 96 SER A N 1
ATOM 769 C CA . SER A 1 96 ? 3.742 -6.818 6.071 1.00 91.19 96 SER A CA 1
ATOM 770 C C . SER A 1 96 ? 2.434 -6.465 5.372 1.00 91.19 96 SER A C 1
ATOM 772 O O . SER A 1 96 ? 1.742 -5.506 5.732 1.00 91.19 96 SER A O 1
ATOM 774 N N . TRP A 1 97 ? 2.059 -7.285 4.387 1.00 93.38 97 TRP A N 1
ATOM 775 C CA . TRP A 1 97 ? 0.745 -7.198 3.755 1.00 93.38 97 TRP A CA 1
ATOM 776 C C . TRP A 1 97 ? -0.381 -7.175 4.789 1.00 93.38 97 TRP A C 1
ATOM 778 O O . TRP A 1 97 ? -1.293 -6.356 4.694 1.00 93.38 97 TRP A O 1
ATOM 788 N N . TYR A 1 98 ? -0.291 -8.057 5.785 1.00 94.88 98 TYR A N 1
ATOM 789 C CA . TYR A 1 98 ? -1.293 -8.209 6.830 1.00 94.88 98 TYR A CA 1
ATOM 790 C C . TYR A 1 98 ? -1.462 -6.924 7.649 1.00 94.88 98 TYR A C 1
ATOM 792 O O . TYR A 1 98 ? -2.574 -6.408 7.759 1.00 94.88 98 TYR A O 1
ATOM 800 N N . GLN A 1 99 ? -0.361 -6.360 8.155 1.00 94.44 99 GLN A N 1
ATOM 801 C CA . GLN A 1 99 ? -0.403 -5.144 8.973 1.00 94.44 99 GLN A CA 1
ATOM 802 C C . GLN A 1 99 ? -0.879 -3.934 8.167 1.00 94.44 99 GLN A C 1
ATOM 804 O O . GLN A 1 99 ? -1.739 -3.184 8.628 1.00 94.44 99 GLN A O 1
ATOM 809 N N . ILE A 1 100 ? -0.395 -3.768 6.931 1.00 95.44 100 ILE A N 1
ATOM 810 C CA . ILE A 1 100 ? -0.799 -2.653 6.063 1.00 95.44 100 ILE A CA 1
ATOM 811 C C . ILE A 1 100 ? -2.269 -2.782 5.633 1.00 95.44 100 ILE A C 1
ATOM 813 O O . ILE A 1 100 ? -2.987 -1.783 5.594 1.00 95.44 100 ILE A O 1
ATOM 817 N N . ALA A 1 101 ? -2.763 -3.988 5.341 1.00 96.56 101 ALA A N 1
ATOM 818 C CA . ALA A 1 101 ? -4.188 -4.211 5.094 1.00 96.56 101 ALA A CA 1
ATOM 819 C C . ALA A 1 101 ? -5.031 -3.881 6.340 1.00 96.56 101 ALA A C 1
ATOM 821 O O . ALA A 1 101 ? -6.069 -3.226 6.222 1.00 96.56 101 ALA A O 1
ATOM 822 N N . GLY A 1 102 ? -4.541 -4.250 7.528 1.00 96.06 102 GLY A N 1
ATOM 823 C CA . GLY A 1 102 ? -5.174 -3.977 8.819 1.00 96.06 102 GLY A CA 1
ATOM 824 C C . GLY A 1 102 ? -5.388 -2.490 9.112 1.00 96.06 102 GLY A C 1
ATOM 825 O O . GLY A 1 102 ? -6.400 -2.133 9.708 1.00 96.06 102 GLY A O 1
ATOM 826 N N . ILE A 1 103 ? -4.534 -1.594 8.601 1.00 96.69 103 ILE A N 1
ATOM 827 C CA . ILE A 1 103 ? -4.734 -0.133 8.713 1.00 96.69 103 ILE A CA 1
ATOM 828 C C . ILE A 1 103 ? -6.120 0.285 8.180 1.00 96.69 103 ILE A C 1
ATOM 830 O O . ILE A 1 103 ? -6.749 1.216 8.687 1.00 96.69 103 ILE A O 1
ATOM 834 N N . HIS A 1 104 ? -6.642 -0.392 7.157 1.00 97.06 104 HIS A N 1
ATOM 835 C CA . HIS A 1 104 ? -7.942 -0.046 6.591 1.00 97.06 104 HIS A CA 1
ATOM 836 C C . HIS A 1 104 ? -9.118 -0.395 7.524 1.00 97.06 104 HIS A C 1
ATOM 838 O O . HIS A 1 104 ? -10.166 0.249 7.448 1.00 97.06 104 HIS A O 1
ATOM 844 N N . GLY A 1 105 ? -8.976 -1.390 8.406 1.00 94.94 105 GLY A N 1
ATOM 845 C CA . GLY A 1 105 ? -10.103 -1.966 9.139 1.00 94.94 105 GLY A CA 1
ATOM 846 C C . GLY A 1 105 ? -9.717 -3.076 10.110 1.00 94.94 105 GLY A C 1
ATOM 847 O O . GLY A 1 105 ? -8.900 -2.891 11.006 1.00 94.94 105 GLY A O 1
ATOM 848 N N . VAL A 1 106 ? -10.375 -4.226 9.970 1.00 95.00 106 VAL A N 1
ATOM 849 C CA . VAL A 1 106 ? -10.122 -5.404 10.810 1.00 95.00 106 VAL A CA 1
ATOM 850 C C . VAL A 1 106 ? -8.657 -5.860 10.680 1.00 95.00 106 VAL A C 1
ATOM 852 O O . VAL A 1 106 ? -8.126 -5.825 9.570 1.00 95.00 106 VAL A O 1
ATOM 855 N N . PRO A 1 107 ? -8.001 -6.299 11.773 1.00 95.38 107 PRO A N 1
ATOM 856 C CA . PRO A 1 107 ? -8.559 -6.588 13.102 1.00 95.38 107 PRO A CA 1
ATOM 857 C C . PRO A 1 107 ? -8.620 -5.393 14.079 1.00 95.38 107 PRO A C 1
ATOM 859 O O . PRO A 1 107 ? -8.777 -5.618 15.275 1.00 95.38 107 PRO A O 1
ATOM 862 N N . PHE A 1 108 ? -8.527 -4.143 13.603 1.00 94.31 108 PHE A N 1
ATOM 863 C CA . PHE A 1 108 ? -8.543 -2.921 14.431 1.00 94.31 108 PHE A CA 1
ATOM 864 C C . PHE A 1 108 ? -7.369 -2.823 15.413 1.00 94.31 108 PHE A C 1
ATOM 866 O O . PHE A 1 108 ? -7.494 -2.319 16.529 1.00 94.31 108 PHE A O 1
ATOM 873 N N . THR A 1 109 ? -6.213 -3.331 14.991 1.00 93.25 109 THR A N 1
ATOM 874 C CA . THR A 1 109 ? -4.968 -3.249 15.751 1.00 93.25 109 THR A CA 1
ATOM 875 C C . THR A 1 109 ? -4.280 -1.913 15.539 1.00 93.25 109 THR A C 1
ATOM 877 O O . THR A 1 109 ? -4.433 -1.257 14.507 1.00 93.25 109 THR A O 1
ATOM 880 N N . THR A 1 110 ? -3.488 -1.524 16.530 1.00 93.12 110 THR A N 1
ATOM 881 C CA . THR A 1 110 ? -2.694 -0.305 16.473 1.00 93.12 110 THR A CA 1
ATOM 882 C C . THR A 1 110 ? -1.562 -0.475 15.469 1.00 93.12 110 THR A C 1
ATOM 884 O O . THR A 1 110 ? -0.934 -1.530 15.373 1.00 93.12 110 THR A O 1
ATOM 887 N N . TRP A 1 111 ? -1.304 0.572 14.696 1.00 93.38 111 TRP A N 1
ATOM 888 C CA . TRP A 1 111 ? -0.238 0.603 13.710 1.00 93.38 111 TRP A CA 1
ATOM 889 C C . TRP A 1 111 ? 0.638 1.830 13.942 1.00 93.38 111 TRP A C 1
ATOM 891 O O . TRP A 1 111 ? 0.137 2.938 14.144 1.00 93.38 111 TRP A O 1
ATOM 901 N N . ASN A 1 112 ? 1.959 1.629 13.927 1.00 91.31 112 ASN A N 1
ATOM 902 C CA . ASN A 1 112 ? 2.956 2.695 14.079 1.00 91.31 112 ASN A CA 1
ATOM 903 C C . ASN A 1 112 ? 2.753 3.572 15.338 1.00 91.31 112 ASN A C 1
ATOM 905 O O . ASN A 1 112 ? 2.959 4.784 15.300 1.00 91.31 112 ASN A O 1
ATOM 909 N N . GLY A 1 113 ? 2.302 2.962 16.442 1.00 90.50 113 GLY A N 1
ATOM 910 C CA . GLY A 1 113 ? 2.096 3.631 17.735 1.00 90.50 113 GLY A CA 1
ATOM 911 C C . GLY A 1 113 ? 0.879 4.561 17.812 1.00 90.50 113 GLY A C 1
ATOM 912 O O . GLY A 1 113 ? 0.770 5.332 18.762 1.00 90.50 113 GLY A O 1
ATOM 913 N N . VAL A 1 114 ? -0.024 4.529 16.826 1.00 92.25 114 VAL A N 1
ATOM 914 C CA . VAL A 1 114 ? -1.223 5.377 16.814 1.00 92.25 114 VAL A CA 1
ATOM 915 C C . VAL A 1 114 ? -2.415 4.609 17.380 1.00 92.25 114 VAL A C 1
ATOM 917 O O . VAL A 1 114 ? -2.916 3.684 16.746 1.00 92.25 114 VAL A O 1
ATOM 920 N N . GLU A 1 115 ? -2.890 5.018 18.552 1.00 93.38 115 GLU A N 1
ATOM 921 C CA . GLU A 1 115 ? -4.037 4.413 19.241 1.00 93.38 115 GLU A CA 1
ATOM 922 C C . GLU A 1 115 ? -5.392 4.891 18.678 1.00 93.38 115 GLU A C 1
ATOM 924 O O . GLU A 1 115 ? -5.497 6.027 18.197 1.00 93.38 115 GLU A O 1
ATOM 929 N N . PRO A 1 116 ? -6.457 4.068 18.753 1.00 91.25 116 PRO A N 1
ATOM 930 C CA . PRO A 1 116 ? -7.803 4.507 18.409 1.00 91.25 116 PRO A CA 1
ATOM 931 C C . PRO A 1 116 ? -8.314 5.563 19.399 1.00 91.25 116 PRO A C 1
ATOM 933 O O . PRO A 1 116 ? -7.993 5.557 20.589 1.00 91.25 116 PRO A O 1
ATOM 936 N N . LEU A 1 117 ? -9.185 6.454 18.920 1.00 91.00 117 LEU A N 1
ATOM 937 C CA . LEU A 1 117 ? -9.899 7.388 19.793 1.00 91.00 117 LEU A CA 1
ATOM 938 C C . LEU A 1 117 ? -10.870 6.638 20.729 1.00 91.00 117 LEU A C 1
ATOM 940 O O . LEU A 1 117 ? -11.370 5.567 20.365 1.00 91.00 117 LEU A O 1
ATOM 944 N N . PRO A 1 118 ? -11.209 7.202 21.907 1.00 93.38 118 PRO A N 1
ATOM 945 C CA . PRO A 1 118 ? -12.230 6.629 22.780 1.00 93.38 118 PRO A CA 1
ATOM 946 C C . PRO A 1 118 ? -13.540 6.356 22.023 1.00 93.38 118 PRO A C 1
ATOM 948 O O . PRO A 1 118 ? -14.109 7.255 21.408 1.00 93.38 118 PRO A O 1
ATOM 951 N N . GLY A 1 119 ? -14.008 5.104 22.056 1.00 91.06 119 GLY A N 1
ATOM 952 C CA . GLY A 1 119 ? -15.211 4.658 21.339 1.00 91.06 119 GLY A CA 1
ATOM 953 C C . GLY A 1 119 ? -14.995 4.212 19.883 1.00 91.06 119 GLY A C 1
ATOM 954 O O . GLY A 1 119 ? -15.957 3.798 19.246 1.00 91.06 119 GLY A O 1
ATOM 955 N N . ALA A 1 120 ? -13.762 4.247 19.364 1.00 90.25 120 ALA A N 1
ATOM 956 C CA . ALA A 1 120 ? -13.422 3.860 17.988 1.00 90.25 120 ALA A CA 1
ATOM 957 C C . ALA A 1 120 ? -12.583 2.566 17.889 1.00 90.25 120 ALA A C 1
ATOM 959 O O . ALA A 1 120 ? -11.947 2.316 16.871 1.00 90.25 120 ALA A O 1
ATOM 960 N N . ASN A 1 121 ? -12.582 1.720 18.924 1.00 91.62 121 ASN A N 1
ATOM 961 C CA . ASN A 1 121 ? -11.792 0.477 18.987 1.00 91.62 121 ASN A CA 1
ATOM 962 C C . ASN A 1 121 ? -12.213 -0.614 17.982 1.00 91.62 121 ASN A C 1
ATOM 964 O O . ASN A 1 121 ? -11.511 -1.605 17.827 1.00 91.62 121 ASN A O 1
ATOM 968 N N . GLN A 1 122 ? -13.362 -0.452 17.326 1.00 92.50 122 GLN A N 1
ATOM 969 C CA . GLN A 1 122 ? -13.855 -1.338 16.267 1.00 92.50 122 GLN A CA 1
ATOM 970 C C . GLN A 1 122 ? -13.916 -0.620 14.909 1.00 92.50 122 GLN A C 1
ATOM 972 O O . GLN A 1 122 ? -14.745 -0.941 14.060 1.00 92.50 122 GLN A O 1
ATOM 977 N N . SER A 1 123 ? -13.070 0.398 14.722 1.00 90.75 123 SER A N 1
ATOM 978 C CA . SER A 1 123 ? -12.945 1.149 13.475 1.00 90.75 123 SER A CA 1
ATOM 979 C C . SER A 1 123 ? -11.514 1.090 12.962 1.00 90.75 123 SER A C 1
ATOM 981 O O . SER A 1 123 ? -10.563 1.210 13.729 1.00 90.75 123 SER A O 1
ATOM 983 N N . GLY A 1 124 ? -11.363 0.945 11.645 1.00 92.75 124 GLY A N 1
ATOM 984 C CA . GLY A 1 124 ? -10.075 1.154 10.986 1.00 92.75 124 GLY A CA 1
ATOM 985 C C . GLY A 1 124 ? -9.709 2.633 10.913 1.00 92.75 124 GLY A C 1
ATOM 986 O O . GLY A 1 124 ? -10.522 3.509 11.221 1.00 92.75 124 GLY A O 1
ATOM 987 N N . TYR A 1 125 ? -8.502 2.910 10.422 1.00 94.88 125 TYR A N 1
ATOM 988 C CA . TYR A 1 125 ? -8.023 4.275 10.198 1.00 94.88 125 TYR A CA 1
ATOM 989 C C . TYR A 1 125 ? -8.694 4.938 8.984 1.00 94.88 125 TYR A C 1
ATOM 991 O O . TYR A 1 125 ? -8.654 6.162 8.849 1.00 94.88 125 TYR A O 1
ATOM 999 N N . CYS A 1 126 ? -9.284 4.143 8.083 1.00 93.44 126 CYS A N 1
ATOM 1000 C CA . CYS A 1 126 ? -9.867 4.617 6.834 1.00 93.44 126 CYS A CA 1
ATOM 1001 C C . CYS A 1 126 ? -11.065 5.551 7.044 1.00 93.44 126 CYS A C 1
ATOM 1003 O O . CYS A 1 126 ? -12.007 5.244 7.774 1.00 93.44 126 CYS A O 1
ATOM 1005 N N . THR A 1 127 ? -11.067 6.676 6.322 1.00 91.44 127 THR A N 1
ATOM 1006 C CA . THR A 1 127 ? -12.212 7.592 6.273 1.00 91.44 127 THR A CA 1
ATOM 1007 C C . THR A 1 127 ? -13.138 7.220 5.115 1.00 91.44 127 THR A C 1
ATOM 1009 O O . THR A 1 127 ? -12.811 7.419 3.946 1.00 91.44 127 THR A O 1
ATOM 1012 N N . HIS A 1 128 ? -14.323 6.702 5.437 1.00 93.94 128 HIS A N 1
ATOM 1013 C CA . HIS A 1 128 ? -15.398 6.456 4.472 1.00 93.94 128 HIS A CA 1
ATOM 1014 C C . HIS A 1 128 ? -16.466 7.543 4.584 1.00 93.94 128 HIS A C 1
ATOM 1016 O O . HIS A 1 128 ? -16.631 8.147 5.642 1.00 93.94 128 HIS A O 1
ATOM 1022 N N . SER A 1 129 ? -17.181 7.811 3.487 1.00 93.31 129 SER A N 1
ATOM 1023 C CA . SER A 1 129 ? -18.262 8.814 3.451 1.00 93.31 129 SER A CA 1
ATOM 1024 C C . SER A 1 129 ? -17.834 10.205 3.948 1.00 93.31 129 SER A C 1
ATOM 1026 O O . SER A 1 129 ? -18.621 10.944 4.532 1.00 93.31 129 SER A O 1
ATOM 1028 N N . SER A 1 130 ? -16.566 10.560 3.723 1.00 93.62 130 SER A N 1
ATOM 1029 C CA . SER A 1 130 ? -15.946 11.811 4.160 1.00 93.62 130 SER A CA 1
ATOM 1030 C C . SER A 1 130 ? -15.212 12.471 2.999 1.00 93.62 130 SER A C 1
ATOM 1032 O O . SER A 1 130 ? -14.654 11.790 2.138 1.00 93.62 130 SER A O 1
ATOM 1034 N N . VAL A 1 131 ? 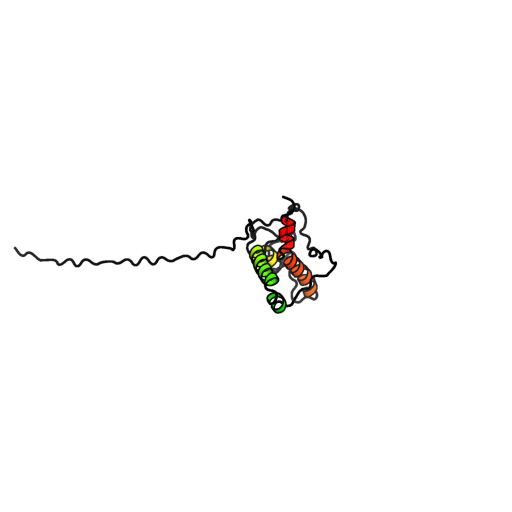-15.132 13.803 3.009 1.00 95.94 131 VAL A N 1
ATOM 1035 C CA . VAL A 1 131 ? -14.294 14.573 2.069 1.00 95.94 131 VAL A CA 1
ATOM 1036 C C . VAL A 1 131 ? -12.805 14.224 2.182 1.00 95.94 131 VAL A C 1
ATOM 1038 O O . VAL A 1 131 ? -12.037 14.481 1.259 1.00 95.94 131 VAL A O 1
ATOM 1041 N N . LEU A 1 132 ? -12.396 13.605 3.295 1.00 95.75 132 LEU A N 1
ATOM 1042 C CA . LEU A 1 132 ? -11.035 13.122 3.516 1.00 95.75 132 LEU A CA 1
ATOM 1043 C C . LEU A 1 132 ? -10.744 11.786 2.822 1.00 95.75 132 LEU A C 1
ATOM 1045 O O . LEU A 1 132 ? -9.576 11.412 2.742 1.00 95.75 132 LEU A O 1
ATOM 1049 N N . PHE A 1 133 ? -11.751 11.108 2.258 1.00 96.12 133 PHE A N 1
ATOM 1050 C CA . PHE A 1 133 ? -11.591 9.829 1.561 1.00 96.12 133 PHE A CA 1
ATOM 1051 C C . PHE A 1 133 ? -10.413 9.825 0.567 1.00 96.12 133 PHE A C 1
ATOM 1053 O O . PHE A 1 133 ? -9.497 9.015 0.742 1.00 96.12 133 PHE A O 1
ATOM 1060 N N . PRO A 1 134 ? -10.340 10.729 -0.435 1.00 95.88 134 PRO A N 1
ATOM 1061 C CA . PRO A 1 134 ? -9.222 10.721 -1.376 1.00 95.88 134 PRO A CA 1
ATOM 1062 C C . PRO A 1 134 ? -7.895 11.098 -0.707 1.00 95.88 134 PRO A C 1
ATOM 1064 O O . PRO A 1 134 ? -6.845 10.599 -1.102 1.00 95.88 134 PRO A O 1
ATOM 1067 N N . MET A 1 135 ? -7.923 11.958 0.312 1.00 95.88 135 MET A N 1
ATOM 1068 C CA . MET A 1 135 ? -6.716 12.407 1.008 1.00 95.88 135 MET A CA 1
ATOM 1069 C C . MET A 1 135 ? -6.112 11.319 1.893 1.00 95.88 135 MET A C 1
ATOM 1071 O O . MET A 1 135 ? -4.895 11.277 2.033 1.00 95.88 135 MET A O 1
ATOM 1075 N N . TRP A 1 136 ? -6.933 10.417 2.428 1.00 95.94 136 TRP A N 1
ATOM 1076 C CA . TRP A 1 136 ? -6.489 9.270 3.213 1.00 95.94 136 TRP A CA 1
ATOM 1077 C C . TRP A 1 136 ? -5.980 8.124 2.326 1.00 95.94 136 TRP A C 1
ATOM 1079 O O . TRP A 1 136 ? -4.910 7.568 2.569 1.00 95.94 136 TRP A O 1
ATOM 1089 N N . HIS A 1 137 ? -6.692 7.810 1.236 1.00 97.00 137 HIS A N 1
ATOM 1090 C CA . HIS A 1 137 ? -6.322 6.689 0.364 1.00 97.00 137 HIS A CA 1
ATOM 1091 C C . HIS A 1 137 ? -5.051 6.949 -0.452 1.00 97.00 137 HIS A C 1
ATOM 1093 O O . HIS A 1 137 ? -4.339 6.011 -0.803 1.00 97.00 137 HIS A O 1
ATOM 1099 N N . ARG A 1 138 ? -4.725 8.209 -0.763 1.00 94.31 138 ARG A N 1
ATOM 1100 C CA . ARG A 1 138 ? -3.501 8.556 -1.507 1.00 94.31 138 ARG A CA 1
ATOM 1101 C C . ARG A 1 138 ? -2.208 8.104 -0.807 1.00 94.31 138 ARG A C 1
ATOM 1103 O O . ARG A 1 138 ? -1.441 7.388 -1.453 1.00 94.31 138 ARG A O 1
ATOM 1110 N N . PRO A 1 139 ? -1.931 8.486 0.455 1.00 94.31 139 PRO A N 1
ATOM 1111 C CA . PRO A 1 139 ? -0.762 7.995 1.180 1.00 94.31 139 PRO A CA 1
ATOM 1112 C C . PRO A 1 139 ? -0.867 6.503 1.519 1.00 94.31 139 PRO A C 1
ATOM 1114 O O . PRO A 1 139 ? 0.160 5.834 1.529 1.00 94.31 139 PRO A O 1
ATOM 1117 N N . TYR A 1 140 ? -2.074 5.956 1.704 1.00 95.62 140 TYR A N 1
ATOM 1118 C CA . TYR A 1 140 ? -2.270 4.513 1.883 1.00 95.62 140 TYR A CA 1
ATOM 1119 C C . TYR A 1 140 ? -1.782 3.706 0.668 1.00 95.62 140 TYR A C 1
ATOM 1121 O O . TYR A 1 140 ? -0.984 2.781 0.799 1.00 95.62 140 TYR A O 1
ATOM 1129 N N . LEU A 1 141 ? -2.181 4.112 -0.542 1.00 94.56 141 LEU A N 1
ATOM 1130 C CA . LEU A 1 141 ? -1.717 3.484 -1.780 1.00 94.56 141 LEU A CA 1
ATOM 1131 C C . LEU A 1 141 ? -0.225 3.724 -2.035 1.00 94.56 141 LEU A C 1
ATOM 1133 O O . LEU A 1 141 ? 0.434 2.859 -2.601 1.00 94.56 141 LEU A O 1
ATOM 1137 N N . ALA A 1 142 ? 0.323 4.872 -1.622 1.00 92.31 142 ALA A N 1
ATOM 1138 C CA . ALA A 1 142 ? 1.763 5.118 -1.702 1.00 92.31 142 ALA A CA 1
ATOM 1139 C C . ALA A 1 142 ? 2.553 4.181 -0.771 1.00 92.31 142 ALA A C 1
ATOM 1141 O O . ALA A 1 142 ? 3.541 3.595 -1.201 1.00 92.31 142 ALA A O 1
ATOM 1142 N N . LEU A 1 143 ? 2.092 3.984 0.470 1.00 91.94 143 LEU A N 1
ATOM 1143 C CA . LEU A 1 143 ? 2.667 3.013 1.406 1.00 91.94 143 LEU A CA 1
ATOM 1144 C C . LEU A 1 143 ? 2.642 1.601 0.809 1.00 91.94 143 LEU A C 1
ATOM 1146 O O . LEU A 1 143 ? 3.647 0.894 0.841 1.00 91.94 143 LEU A O 1
ATOM 1150 N N . PHE A 1 144 ? 1.517 1.206 0.223 1.00 92.12 144 PHE A N 1
ATOM 1151 C CA . PHE A 1 144 ? 1.381 -0.089 -0.431 1.00 92.12 144 PHE A CA 1
ATOM 1152 C C . PHE A 1 144 ? 2.350 -0.249 -1.614 1.00 92.12 144 PHE A C 1
ATOM 1154 O O . PHE A 1 144 ? 3.053 -1.250 -1.711 1.00 92.12 144 PHE A O 1
ATOM 1161 N N . GLU A 1 145 ? 2.433 0.755 -2.490 1.00 90.12 145 GLU A N 1
ATOM 1162 C CA . GLU A 1 145 ? 3.324 0.779 -3.657 1.00 90.12 145 GLU A CA 1
ATOM 1163 C C . GLU A 1 145 ? 4.803 0.683 -3.249 1.00 90.12 145 GLU A C 1
ATOM 1165 O O . GLU A 1 145 ? 5.556 -0.099 -3.826 1.00 90.12 145 GLU A O 1
ATOM 1170 N N . VAL A 1 146 ? 5.222 1.408 -2.209 1.00 84.75 146 VAL A N 1
ATOM 1171 C CA . VAL A 1 146 ? 6.589 1.332 -1.668 1.00 84.75 146 VAL A CA 1
ATOM 1172 C C . VAL A 1 146 ? 6.909 -0.086 -1.181 1.00 84.75 146 VAL A C 1
ATOM 1174 O O . VAL A 1 146 ? 7.962 -0.617 -1.525 1.00 84.75 146 VAL A O 1
ATOM 1177 N N . ASN A 1 147 ? 6.005 -0.744 -0.452 1.00 83.31 147 ASN A N 1
ATOM 1178 C CA . ASN A 1 147 ? 6.272 -2.077 0.106 1.00 83.31 147 ASN A CA 1
ATOM 1179 C C . ASN A 1 147 ? 6.164 -3.217 -0.921 1.00 83.31 147 ASN A C 1
ATOM 1181 O O . ASN A 1 147 ? 6.900 -4.204 -0.829 1.00 83.31 147 ASN A O 1
ATOM 1185 N N . ALA A 1 148 ? 5.326 -3.050 -1.945 1.00 79.25 148 ALA A N 1
ATOM 1186 C CA . ALA A 1 148 ? 5.157 -4.008 -3.035 1.00 79.25 148 ALA A CA 1
ATOM 1187 C C . ALA A 1 148 ? 6.209 -3.878 -4.160 1.00 79.25 148 ALA A C 1
ATOM 1189 O O . ALA A 1 148 ? 6.115 -4.592 -5.156 1.00 79.25 148 ALA A O 1
ATOM 1190 N N . THR A 1 149 ? 7.202 -2.981 -4.056 1.00 71.69 149 THR A N 1
ATOM 1191 C CA . THR A 1 149 ? 8.221 -2.792 -5.112 1.00 71.69 149 THR A CA 1
ATOM 1192 C C . THR A 1 149 ? 9.556 -3.466 -4.787 1.00 71.69 149 THR A C 1
ATOM 1194 O O . THR A 1 149 ? 10.127 -3.185 -3.733 1.00 71.69 149 THR A O 1
ATOM 1197 N N . PRO A 1 150 ? 10.153 -4.246 -5.718 1.00 61.78 150 PRO A N 1
ATOM 1198 C CA . PRO A 1 150 ? 11.444 -4.911 -5.503 1.00 61.78 150 PRO A CA 1
ATOM 1199 C C . PRO A 1 150 ? 12.581 -3.960 -5.116 1.00 61.78 150 PRO A C 1
ATOM 1201 O O . PRO A 1 150 ? 13.437 -4.315 -4.315 1.00 61.78 150 PRO A O 1
ATOM 1204 N N . ALA A 1 151 ? 12.593 -2.737 -5.658 1.00 52.59 151 ALA A N 1
ATOM 1205 C CA . ALA A 1 151 ? 13.663 -1.766 -5.426 1.00 52.59 151 ALA A CA 1
ATOM 1206 C C . ALA A 1 151 ? 13.789 -1.374 -3.946 1.00 52.59 151 ALA A C 1
ATOM 1208 O O . ALA A 1 151 ? 14.901 -1.258 -3.442 1.00 52.59 151 ALA A O 1
ATOM 1209 N N . GLN A 1 152 ? 12.665 -1.246 -3.234 1.00 52.84 152 GLN A N 1
ATOM 1210 C CA . GLN A 1 152 ? 12.656 -1.023 -1.785 1.00 52.84 152 GLN A CA 1
ATOM 1211 C C . GLN A 1 152 ? 13.039 -2.284 -1.008 1.00 52.84 152 GLN A C 1
ATOM 1213 O O . GLN A 1 152 ? 13.579 -2.195 0.089 1.00 52.84 152 GLN A O 1
ATOM 1218 N N . GLN A 1 153 ? 12.813 -3.466 -1.584 1.00 54.22 153 GLN A N 1
ATOM 1219 C CA . GLN A 1 153 ? 13.293 -4.733 -1.030 1.00 54.22 153 GLN A CA 1
ATOM 1220 C C . GLN A 1 153 ? 14.804 -4.931 -1.259 1.00 54.22 153 GLN A C 1
ATOM 1222 O O . GLN A 1 153 ? 15.455 -5.612 -0.472 1.00 54.22 153 GLN A O 1
ATOM 1227 N N . GLN A 1 154 ? 15.385 -4.300 -2.286 1.00 45.94 154 GLN A N 1
ATOM 1228 C CA . GLN A 1 154 ? 16.804 -4.393 -2.639 1.00 45.94 154 GLN A CA 1
ATOM 1229 C C . GLN A 1 154 ? 17.674 -3.293 -2.014 1.00 45.94 154 GLN A C 1
ATOM 1231 O O . GLN A 1 154 ? 18.817 -3.570 -1.656 1.00 45.94 154 GLN A O 1
ATOM 1236 N N . THR A 1 155 ? 17.147 -2.092 -1.754 1.00 47.34 155 THR A N 1
ATOM 1237 C CA . THR A 1 155 ? 17.801 -1.129 -0.842 1.00 47.34 155 THR A CA 1
ATOM 1238 C C . THR A 1 155 ? 17.902 -1.671 0.588 1.00 47.34 155 THR A C 1
ATOM 1240 O O . THR A 1 155 ? 18.740 -1.219 1.357 1.00 47.34 155 THR A O 1
ATOM 1243 N N . ARG A 1 156 ? 17.119 -2.703 0.934 1.00 51.25 156 ARG A N 1
ATOM 1244 C CA . ARG A 1 156 ? 17.289 -3.506 2.159 1.00 51.25 156 ARG A CA 1
ATOM 1245 C C . ARG A 1 156 ? 18.376 -4.593 2.058 1.00 51.25 156 ARG A C 1
ATOM 1247 O O . ARG A 1 156 ? 18.572 -5.321 3.027 1.00 51.25 156 ARG A O 1
ATOM 1254 N N . ARG A 1 157 ? 19.093 -4.711 0.929 1.00 48.31 157 ARG A N 1
ATOM 1255 C CA . ARG A 1 157 ? 20.203 -5.667 0.720 1.00 48.31 157 ARG A CA 1
ATOM 1256 C C . ARG A 1 157 ? 21.586 -5.030 0.596 1.00 48.31 157 ARG A C 1
ATOM 1258 O O . ARG A 1 157 ? 22.549 -5.667 0.991 1.00 48.31 157 ARG A O 1
ATOM 1265 N N . ALA A 1 158 ? 21.711 -3.818 0.058 1.00 41.34 158 ALA A N 1
ATOM 1266 C CA . ALA A 1 158 ? 22.988 -3.291 -0.451 1.00 41.34 158 ALA A CA 1
ATOM 1267 C C . ALA A 1 158 ? 24.069 -2.924 0.598 1.00 41.34 158 ALA A C 1
ATOM 1269 O O . ALA A 1 158 ? 25.075 -2.342 0.222 1.00 41.34 158 ALA A O 1
ATOM 1270 N N . ASP A 1 159 ? 23.897 -3.304 1.869 1.00 43.66 159 ASP A N 1
ATOM 1271 C CA . ASP A 1 159 ? 24.828 -2.964 2.967 1.00 43.66 159 ASP A CA 1
ATOM 1272 C C . ASP A 1 159 ? 25.059 -4.151 3.927 1.00 43.66 159 ASP A C 1
ATOM 1274 O O . ASP A 1 159 ? 25.100 -3.979 5.144 1.00 43.66 159 ASP A O 1
ATOM 1278 N N . ILE A 1 160 ? 25.126 -5.370 3.379 1.00 40.44 160 ILE A N 1
ATOM 1279 C CA . ILE A 1 160 ? 25.721 -6.546 4.042 1.00 40.44 160 ILE A CA 1
ATOM 1280 C C . ILE A 1 160 ? 27.046 -6.835 3.343 1.00 40.44 160 ILE A C 1
ATOM 1282 O O . ILE A 1 160 ? 27.034 -6.823 2.090 1.00 40.44 160 ILE A O 1
#

Radius of gyration: 27.15 Å; chains: 1; bounding box: 47×104×45 Å

pLDDT: mean 79.69, std 17.96, range [34.91, 97.44]

Secondary structure (DSSP, 8-state):
--PPPP-------------------PPP--SS-STT---SS-TTSPPP--PPPPPTT-PPPP---HHHHHHSHHHHHHHHHHHHHHHHS-TTSTTSHHHHHHTTSTT---BTTBPPPTT-TT--S---SSTTHHHHHHHHHHHHHHHT-HHHHHTTTTT-

Sequence (160 aa):
MSAQFWIRFPFCLLGTFTFLSLVSSQSYDFGIDASNLGRRDDAGAPIVVGRLPVPSNGSLPLRLEVRQMRDDRYRWDLFILALSMFQYADQENPLSWYQIAGIHGVPFTTWNGVEPLPGANQSGYCTHSSVLFPMWHRPYLALFEVNATPAQQQTRRADI

Foldseek 3Di:
DDDDDDDDDPPPPPPPPPPPPPPDPDQDCPVDPLQPLADPDDPLDFDDLDADDAPPVRDDDDPDDPVVQVVPVVSVVQLVSLVSSLQNYHCPHCLHPNNLVCLQFPPQDDGRPDHDDVPCSRGHPADDPDPCNVVVVVSSVSSVVCSSHVVNSCVSPPPD

Organism: Ustilaginoidea virens (NCBI:txid1159556)

InterPro domains:
  IPR002227 Tyrosinase copper-binding domain [PF00264] (95-147)
  IPR002227 Tyrosinase copper-binding domain [PS00497] (128-145)
  IPR008922 Di-copper centre-containing domain superfamily [G3DSA:1.10.1280.10] (42-157)
  IPR008922 Di-copper centre-containing domain superfamily [SSF48056] (54-145)